Protein AF-A0A349D5T6-F1 (afdb_monomer)

Nearest PDB structures (foldseek):
  6z8i-assembly1_B  TM=6.809E-01  e=5.018E-01  Bacteroides thetaiotaomicron VPI-5482
  8a9y-assembly1_I  TM=7.169E-01  e=8.716E-01  Bacteroides thetaiotaomicron VPI-5482
  8bmx-assembly1_C  TM=6.278E-01  e=8.716E-01  Bacteroides thetaiotaomicron VPI-5482
  3qq2-assembly2_B  TM=5.946E-01  e=5.696E+00  Bordetella pertussis

Radius of gyration: 23.42 Å; Cα contacts (8 Å, |Δi|>4): 287; chains: 1; bounding box: 54×24×64 Å

Secondary structure (DSSP, 8-state):
--THHHHTTTT--SPBP-TTPPPPEEEEEEEEEEEEEETTEEEEEEEEEEEEEEEEEEEEETT-SSS-EEEEEEEEEEEEEEEEEEEEEEEETTEEEEEEEEEEEEEES---HHHHHHHHHTT-------EE-TT----EE-

Sequence (142 aa):
MNPTDYLFLQSNTGVKNNPNLGAERTIDYEAGFQQVLTKSSSIKFAAFYREIRDQVQLKNQTEAFPRQYRTYDNLDFGTVKGFTVTYDLRRTGNIQLRASYTLQFAEGTGSNTQTALSLINAGKDNLRVTNPLSLDQRHTIT

Foldseek 3Di:
DDPVCVVVVVPDQDEDEDPPQDDKDKDKDKDKDKDDPDPFKIKIKMKIKMKIFQDWAWDWPCPDPPHIHIYIGRDKMKMKIKMKMWMWGHDDPNDGDIKMKMAMWIWMQPPDNVVQVVCVVVVHGRDRDTDTDPPRPGIDMD

Mean predicted aligned error: 13.03 Å

Solvent-accessible surface area (backbone atoms only — not comparable to full-atom values): 8087 Å² total; per-residue (Å²): 137,65,76,63,66,67,75,41,43,84,80,49,88,61,78,44,86,50,89,85,62,67,76,65,44,77,50,78,48,76,51,72,50,76,46,74,80,48,102,48,30,35,43,34,41,35,40,39,40,36,40,37,36,37,34,79,39,85,40,74,41,80,88,40,84,96,41,63,48,38,30,53,42,57,75,31,39,37,39,37,40,35,39,36,43,35,41,41,34,50,74,58,87,94,47,67,48,69,45,35,42,36,39,36,48,31,41,19,43,71,52,52,75,68,57,47,50,51,32,54,75,67,77,40,77,82,75,85,49,74,40,76,40,97,81,49,54,56,73,45,80,88

Structure (mmCIF, N/CA/C/O backbone):
data_AF-A0A349D5T6-F1
#
_entry.id   AF-A0A349D5T6-F1
#
loop_
_atom_site.group_PDB
_atom_site.id
_atom_site.type_symbol
_atom_site.label_atom_id
_atom_site.label_alt_id
_atom_site.label_comp_id
_atom_site.label_asym_id
_atom_site.label_entity_id
_atom_site.label_seq_id
_atom_site.pdbx_PDB_ins_code
_atom_site.Cartn_x
_atom_site.Cartn_y
_atom_site.Cartn_z
_atom_site.occupancy
_atom_site.B_iso_or_equiv
_atom_site.auth_seq_id
_atom_site.auth_comp_id
_atom_site.auth_asym_id
_atom_site.auth_atom_id
_atom_site.pdbx_PDB_model_num
ATOM 1 N N . MET A 1 1 ? 2.947 -4.869 -33.570 1.00 55.34 1 MET A N 1
ATOM 2 C CA . MET A 1 1 ? 4.399 -4.588 -33.514 1.00 55.34 1 MET A CA 1
ATOM 3 C C . MET A 1 1 ? 4.934 -4.671 -34.936 1.00 55.34 1 MET A C 1
ATOM 5 O O . MET A 1 1 ? 4.663 -5.680 -35.573 1.00 55.34 1 MET A O 1
ATOM 9 N N . ASN A 1 2 ? 5.589 -3.629 -35.461 1.00 60.28 2 ASN A N 1
ATOM 10 C CA . ASN A 1 2 ? 6.139 -3.647 -36.820 1.00 60.28 2 ASN A CA 1
ATOM 11 C C . ASN A 1 2 ? 7.675 -3.820 -36.758 1.00 60.28 2 ASN A C 1
ATOM 13 O O . ASN A 1 2 ? 8.344 -2.977 -36.159 1.00 60.28 2 ASN A O 1
ATOM 17 N N . PRO A 1 3 ? 8.261 -4.887 -37.335 1.00 61.59 3 PRO A N 1
ATOM 18 C CA . PRO A 1 3 ? 9.708 -5.136 -37.294 1.00 61.59 3 PRO A CA 1
ATOM 19 C C . PRO A 1 3 ? 10.565 -3.998 -37.872 1.00 61.59 3 PRO A C 1
ATOM 21 O O . PRO A 1 3 ? 11.724 -3.834 -37.490 1.00 61.59 3 PRO A O 1
ATOM 24 N N . THR A 1 4 ? 9.999 -3.171 -38.757 1.00 63.53 4 THR A N 1
ATOM 25 C CA . THR A 1 4 ? 10.691 -2.018 -39.355 1.00 63.53 4 THR A CA 1
ATOM 26 C C . THR A 1 4 ? 11.065 -0.940 -38.336 1.00 63.53 4 THR A C 1
ATOM 28 O O . THR A 1 4 ? 12.002 -0.178 -38.570 1.00 63.53 4 THR A O 1
ATOM 31 N N . ASP A 1 5 ? 10.391 -0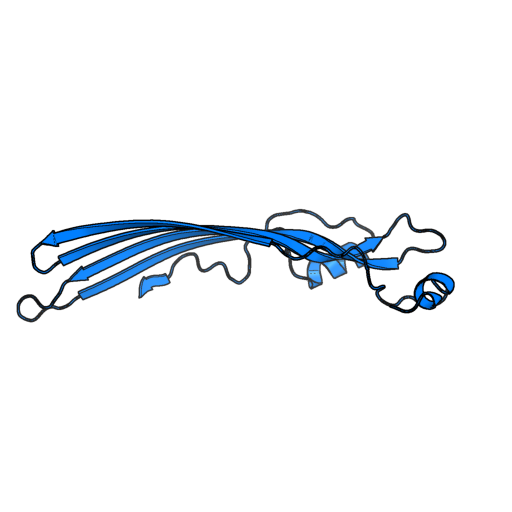.893 -37.181 1.00 59.72 5 ASP A N 1
ATOM 32 C CA . ASP A 1 5 ? 10.658 0.096 -36.128 1.00 59.72 5 ASP A CA 1
ATOM 33 C C . ASP A 1 5 ? 12.032 -0.087 -35.466 1.00 59.72 5 ASP A C 1
ATOM 35 O O . ASP A 1 5 ? 12.586 0.886 -34.938 1.00 59.72 5 ASP A O 1
ATOM 39 N N . TYR A 1 6 ? 12.576 -1.309 -35.528 1.00 59.50 6 TYR A N 1
ATOM 40 C CA . TYR A 1 6 ? 13.920 -1.676 -35.069 1.00 59.50 6 TYR A CA 1
ATOM 41 C C . TYR A 1 6 ? 14.969 -1.591 -36.179 1.00 59.50 6 TYR A C 1
ATOM 43 O O . TYR A 1 6 ? 16.139 -1.352 -35.901 1.00 59.50 6 TYR A O 1
ATOM 51 N N . LEU A 1 7 ? 14.556 -1.741 -37.440 1.00 59.00 7 LEU A N 1
ATOM 52 C CA . LEU A 1 7 ? 15.448 -1.641 -38.596 1.00 59.00 7 LEU A CA 1
ATOM 53 C C . LEU A 1 7 ? 15.912 -0.191 -38.843 1.00 59.00 7 LEU A C 1
ATOM 55 O O . LEU A 1 7 ? 17.059 0.031 -39.214 1.00 59.00 7 LEU A O 1
ATOM 59 N N . PHE A 1 8 ? 15.056 0.803 -38.565 1.00 60.91 8 PHE A N 1
ATOM 60 C CA . PHE A 1 8 ? 15.365 2.241 -38.692 1.00 60.91 8 PHE A CA 1
ATOM 61 C C . PHE A 1 8 ? 15.658 2.930 -37.355 1.00 60.91 8 PHE A C 1
ATOM 63 O O . PHE A 1 8 ? 15.410 4.127 -37.182 1.00 60.91 8 PHE A O 1
ATOM 70 N N . LEU A 1 9 ? 16.191 2.191 -36.384 1.00 58.16 9 LEU A N 1
ATOM 71 C CA . LEU A 1 9 ? 16.454 2.693 -35.031 1.00 58.16 9 LEU A CA 1
ATOM 72 C C . LEU A 1 9 ? 17.435 3.887 -35.017 1.00 58.16 9 LEU A C 1
ATOM 74 O O . LEU A 1 9 ? 17.405 4.719 -34.115 1.00 58.16 9 LEU A O 1
ATOM 78 N N . GLN A 1 10 ? 18.233 4.032 -36.078 1.00 55.97 10 GLN A N 1
ATOM 79 C CA . GLN A 1 10 ? 19.139 5.158 -36.307 1.00 55.97 10 GLN A CA 1
ATOM 80 C C . GLN A 1 10 ? 18.423 6.466 -36.718 1.00 55.97 10 GLN A C 1
ATOM 82 O O . GLN A 1 10 ? 18.942 7.547 -36.439 1.00 55.97 10 GLN A O 1
ATOM 87 N N . SER A 1 11 ? 17.229 6.389 -37.323 1.00 58.00 11 SER A N 1
ATOM 88 C CA . SER A 1 11 ? 16.462 7.539 -37.846 1.00 58.00 11 SER A CA 1
ATOM 89 C C . SER A 1 11 ? 15.152 7.812 -37.093 1.00 58.00 11 SER A C 1
ATOM 91 O O . SER A 1 11 ? 14.602 8.904 -37.214 1.00 58.00 11 SER A O 1
ATOM 93 N N . ASN A 1 12 ? 14.645 6.851 -36.311 1.00 60.62 12 ASN A N 1
ATOM 94 C CA . ASN A 1 12 ? 13.349 6.944 -35.634 1.00 60.62 12 ASN A CA 1
ATOM 95 C C . ASN A 1 12 ? 13.504 6.926 -34.101 1.00 60.62 12 ASN A C 1
ATOM 97 O O . ASN A 1 12 ? 13.660 5.862 -33.497 1.00 60.62 12 ASN A O 1
ATOM 101 N N . THR A 1 13 ? 13.414 8.112 -33.490 1.00 59.97 13 THR A N 1
ATOM 102 C CA . THR A 1 13 ? 13.606 8.396 -32.053 1.00 59.97 13 THR A CA 1
ATOM 103 C C . THR A 1 13 ? 12.357 8.185 -31.181 1.00 59.97 13 THR A C 1
ATOM 105 O O . THR A 1 13 ? 12.365 8.540 -30.001 1.00 59.97 13 THR A O 1
ATOM 108 N N . GLY A 1 14 ? 11.278 7.621 -31.736 1.00 65.69 14 GLY A N 1
ATOM 109 C CA . GLY A 1 14 ? 10.053 7.311 -30.993 1.00 65.69 14 GLY A CA 1
ATOM 110 C C . GLY A 1 14 ? 10.225 6.185 -29.965 1.00 65.69 14 GLY A C 1
ATOM 111 O O . GLY A 1 14 ? 11.145 5.369 -30.059 1.00 65.69 14 GLY A O 1
ATOM 112 N N . VAL A 1 15 ? 9.312 6.127 -28.989 1.00 68.62 15 VAL A N 1
ATOM 113 C CA . VAL A 1 15 ? 9.250 5.037 -28.002 1.00 68.62 15 VAL A CA 1
ATOM 114 C C . VAL A 1 15 ? 8.973 3.715 -28.719 1.00 68.62 15 VAL A C 1
ATOM 116 O O . VAL A 1 15 ? 8.0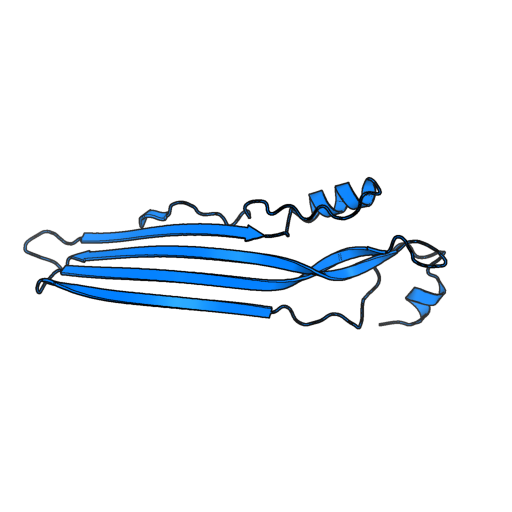63 3.629 -29.543 1.00 68.62 15 VAL A O 1
ATOM 119 N N . LYS A 1 16 ? 9.771 2.687 -28.424 1.00 76.88 16 LYS A N 1
ATOM 120 C CA . LYS A 1 16 ? 9.634 1.349 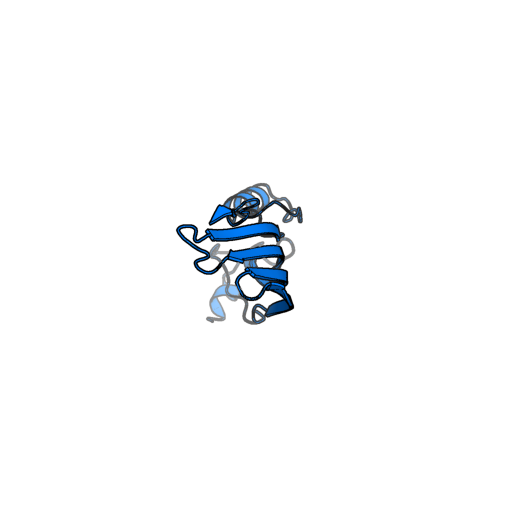-29.005 1.00 76.88 16 LYS A CA 1
ATOM 121 C C . LYS A 1 16 ? 8.770 0.465 -28.109 1.00 76.88 16 LYS A C 1
ATOM 123 O O . LYS A 1 16 ? 8.842 0.536 -26.883 1.00 76.88 16 LYS A O 1
ATOM 128 N N . ASN A 1 17 ? 7.953 -0.374 -28.740 1.00 73.75 17 ASN A N 1
ATOM 129 C CA . ASN A 1 17 ? 7.117 -1.350 -28.045 1.00 73.75 17 ASN A CA 1
ATOM 130 C C . ASN A 1 17 ? 7.959 -2.545 -27.610 1.00 73.75 17 ASN A C 1
ATOM 132 O O . ASN A 1 17 ? 8.618 -3.138 -28.449 1.00 73.75 17 ASN A O 1
ATOM 136 N N . ASN A 1 18 ? 7.877 -2.955 -26.349 1.00 76.88 18 ASN A N 1
ATOM 137 C CA . ASN A 1 18 ? 8.538 -4.165 -25.871 1.00 76.88 18 ASN A CA 1
ATOM 138 C C . ASN A 1 18 ? 7.552 -5.352 -25.899 1.00 76.88 18 ASN A C 1
ATOM 140 O O . ASN A 1 18 ? 6.573 -5.329 -25.158 1.00 76.88 18 ASN A O 1
ATOM 144 N N . PRO A 1 19 ? 7.758 -6.384 -26.739 1.00 76.56 19 PRO A N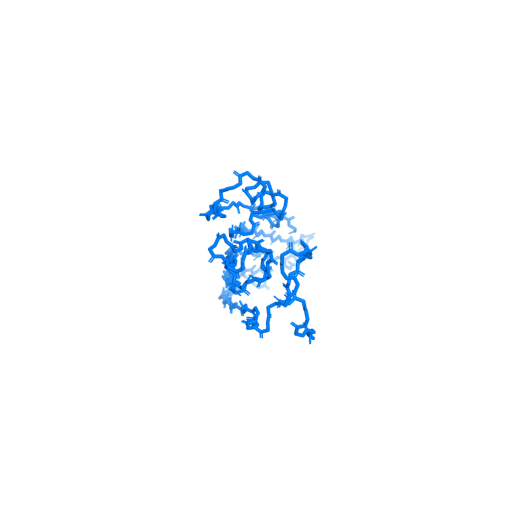 1
ATOM 145 C CA . PRO A 1 19 ? 6.890 -7.565 -26.760 1.00 76.56 19 PRO A CA 1
ATOM 146 C C . PRO A 1 19 ? 7.089 -8.487 -25.549 1.00 76.56 19 PRO A C 1
ATOM 148 O O . PRO A 1 19 ? 6.254 -9.352 -25.317 1.00 76.56 19 PRO A O 1
ATOM 151 N N . ASN A 1 20 ? 8.170 -8.313 -24.782 1.00 82.31 20 ASN A N 1
ATOM 152 C CA . ASN A 1 20 ? 8.470 -9.078 -23.571 1.00 82.31 20 ASN A CA 1
ATOM 153 C C . ASN A 1 20 ? 7.904 -8.409 -22.301 1.00 82.31 20 ASN A C 1
ATOM 155 O O . ASN A 1 20 ? 8.432 -8.608 -21.210 1.00 82.31 20 ASN A O 1
ATOM 159 N N . LEU A 1 21 ? 6.871 -7.568 -22.434 1.00 81.31 21 LEU A N 1
ATOM 160 C CA . LEU A 1 21 ? 6.199 -6.991 -21.272 1.00 81.31 21 LEU A CA 1
ATOM 161 C C . LEU A 1 21 ? 5.436 -8.082 -20.517 1.00 81.31 21 LEU A C 1
ATOM 163 O O . LEU A 1 21 ? 4.571 -8.762 -21.072 1.00 81.31 21 LEU A O 1
ATOM 167 N N . GLY A 1 22 ? 5.761 -8.223 -19.238 1.00 85.19 22 GLY A N 1
ATOM 168 C CA . GLY A 1 22 ? 5.003 -9.016 -18.286 1.00 85.19 22 GLY A CA 1
ATOM 169 C C . GLY A 1 22 ? 3.729 -8.297 -17.845 1.00 85.19 22 GLY A C 1
ATOM 170 O O . GLY A 1 22 ? 3.600 -7.075 -17.955 1.00 85.19 22 GLY A O 1
ATOM 171 N N . ALA A 1 23 ? 2.778 -9.070 -17.323 1.00 85.94 23 ALA A N 1
ATOM 172 C CA . ALA A 1 23 ? 1.625 -8.510 -16.633 1.00 85.94 23 ALA A CA 1
ATOM 173 C C . ALA A 1 23 ? 2.050 -7.897 -15.290 1.00 85.94 23 ALA A C 1
ATOM 175 O O . ALA A 1 23 ? 2.865 -8.487 -14.578 1.00 85.94 23 ALA A O 1
ATOM 176 N N . GLU A 1 24 ? 1.448 -6.762 -14.934 1.00 85.56 24 GLU A N 1
ATOM 177 C CA . GLU A 1 24 ? 1.544 -6.187 -13.590 1.00 85.56 24 GLU A CA 1
ATOM 178 C C . GLU A 1 24 ? 0.888 -7.133 -12.577 1.00 85.56 24 GLU A C 1
ATOM 180 O O . GLU A 1 24 ? -0.152 -7.746 -12.850 1.00 85.56 24 GLU A O 1
ATOM 185 N N . ARG A 1 25 ? 1.512 -7.283 -11.408 1.00 87.38 25 ARG A N 1
ATOM 186 C CA . ARG A 1 25 ? 1.055 -8.199 -10.360 1.00 87.38 25 ARG A CA 1
ATOM 187 C C . ARG A 1 25 ? 0.737 -7.429 -9.096 1.00 87.38 25 ARG A C 1
ATOM 189 O O . ARG A 1 25 ? 1.611 -6.773 -8.542 1.00 87.38 25 ARG A O 1
ATOM 196 N N . THR A 1 26 ? -0.481 -7.603 -8.600 1.00 89.62 26 THR A N 1
ATOM 197 C CA . THR A 1 26 ? -0.919 -7.046 -7.319 1.00 89.62 26 THR A CA 1
ATOM 198 C C . THR A 1 26 ? -1.178 -8.179 -6.339 1.00 89.62 26 THR A C 1
ATOM 200 O O . THR A 1 26 ? -1.953 -9.091 -6.626 1.00 89.62 26 THR A O 1
ATOM 203 N N . ILE A 1 27 ? -0.506 -8.132 -5.194 1.00 87.75 27 ILE A N 1
ATOM 204 C CA . ILE A 1 27 ? -0.616 -9.098 -4.107 1.00 87.75 27 ILE A CA 1
ATOM 205 C C . ILE A 1 27 ? -1.186 -8.368 -2.893 1.00 87.75 27 ILE A C 1
ATOM 207 O O . ILE A 1 27 ? -0.515 -7.521 -2.305 1.00 87.75 27 ILE A O 1
ATOM 211 N N . ASP A 1 28 ? -2.412 -8.727 -2.518 1.00 90.75 28 ASP A N 1
ATOM 212 C CA . ASP A 1 28 ? -3.162 -8.094 -1.436 1.00 90.75 28 ASP A CA 1
ATOM 213 C C . ASP A 1 28 ? -3.371 -9.068 -0.273 1.00 90.75 28 ASP A C 1
ATOM 215 O O . ASP A 1 28 ? -3.896 -10.168 -0.446 1.00 90.75 28 ASP A O 1
ATOM 219 N N . TYR A 1 29 ? -3.004 -8.629 0.928 1.00 89.00 29 TYR A N 1
ATOM 220 C CA . TYR A 1 29 ? -3.259 -9.309 2.189 1.00 89.00 29 TYR A CA 1
ATOM 221 C C . TYR A 1 29 ? -4.066 -8.396 3.106 1.00 89.00 29 TYR A C 1
ATOM 223 O O . TYR A 1 29 ? -3.722 -7.230 3.300 1.00 89.00 29 TYR A O 1
ATOM 231 N N . GLU A 1 30 ? -5.103 -8.943 3.729 1.00 89.69 30 GLU A N 1
ATOM 232 C CA . 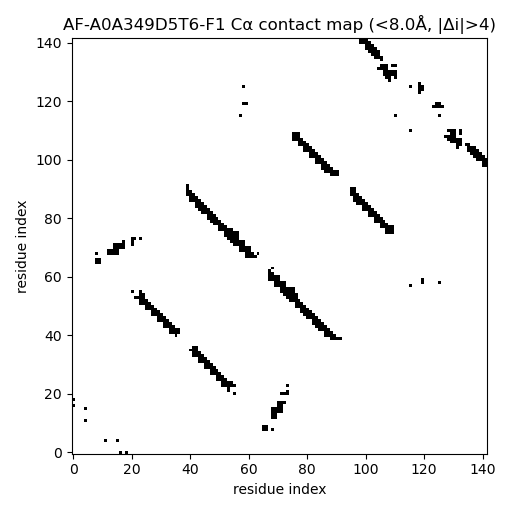GLU A 1 30 ? -5.882 -8.256 4.754 1.00 89.69 30 GLU A CA 1
ATOM 233 C C . GLU A 1 30 ? -6.115 -9.198 5.935 1.00 89.69 30 GLU A C 1
ATOM 235 O O . GLU A 1 30 ? -6.433 -10.375 5.763 1.00 89.69 30 GLU A O 1
ATOM 240 N N . ALA A 1 31 ? -5.956 -8.670 7.144 1.00 91.50 31 ALA A N 1
ATOM 241 C CA . ALA A 1 31 ? -6.263 -9.359 8.383 1.00 91.50 31 ALA A CA 1
ATOM 242 C C . ALA A 1 31 ? -7.129 -8.453 9.259 1.00 91.50 31 ALA A C 1
ATOM 244 O O . ALA A 1 31 ? -6.747 -7.328 9.578 1.00 91.50 31 ALA A O 1
ATOM 245 N N . GLY A 1 32 ? -8.295 -8.954 9.664 1.00 94.31 32 GLY A N 1
ATOM 246 C CA . GLY A 1 32 ? -9.258 -8.208 10.466 1.00 94.31 32 GLY A CA 1
ATOM 247 C C . GLY A 1 32 ? -9.663 -8.944 11.736 1.00 94.31 32 GLY A C 1
ATOM 248 O O . GLY A 1 32 ? -9.830 -10.160 11.739 1.00 94.31 32 GLY A O 1
ATOM 249 N N . PHE A 1 33 ? -9.873 -8.187 12.808 1.00 95.81 33 PHE A N 1
ATOM 250 C CA . PHE A 1 33 ? -10.440 -8.654 14.065 1.00 95.81 33 PHE A CA 1
ATOM 251 C C . PHE A 1 33 ? -11.599 -7.747 14.474 1.00 95.81 33 PHE A C 1
ATOM 253 O O . PHE A 1 33 ? -11.476 -6.524 14.464 1.00 95.81 33 PHE A O 1
ATOM 260 N N . GLN A 1 34 ? -12.729 -8.340 14.849 1.00 96.31 34 GLN A N 1
ATOM 261 C CA . GLN A 1 34 ? -13.890 -7.601 15.329 1.00 96.31 34 GLN A CA 1
ATOM 262 C C . GLN A 1 34 ? -14.363 -8.183 16.653 1.00 96.31 34 GLN A C 1
ATOM 264 O O . GLN A 1 34 ? -14.585 -9.386 16.769 1.00 96.31 34 GLN A O 1
ATOM 269 N N . GLN A 1 35 ? -14.570 -7.306 17.632 1.00 95.94 35 GLN A N 1
ATOM 270 C CA . GLN A 1 35 ? -15.041 -7.678 18.954 1.00 95.94 35 GLN A CA 1
ATOM 271 C C . GLN A 1 35 ? -16.218 -6.810 19.378 1.00 95.94 35 GLN A C 1
ATOM 273 O O . GLN A 1 35 ? -16.200 -5.581 19.292 1.00 95.94 35 GLN A O 1
ATOM 278 N N . VAL A 1 36 ? -17.253 -7.474 19.880 1.00 96.06 36 VAL A N 1
ATOM 279 C CA . VAL A 1 36 ? -18.362 -6.824 20.572 1.00 96.06 36 VAL A CA 1
ATOM 280 C C . VAL A 1 36 ? -17.899 -6.507 21.993 1.00 96.06 36 VAL A C 1
ATOM 282 O O . VAL A 1 36 ? -17.509 -7.409 22.730 1.00 96.06 36 VAL A O 1
ATOM 285 N N . LEU A 1 37 ? -17.916 -5.227 22.365 1.00 92.31 37 LEU A N 1
ATOM 286 C CA . LEU A 1 37 ? -17.538 -4.772 23.707 1.00 92.31 37 LEU A CA 1
ATOM 287 C C . LEU A 1 37 ? -18.753 -4.777 24.642 1.00 92.31 37 LEU A C 1
ATOM 289 O O . LEU A 1 37 ? -18.650 -5.152 25.806 1.00 92.31 37 LEU A O 1
ATOM 293 N N . THR A 1 38 ? -19.923 -4.390 24.125 1.00 91.62 38 THR A N 1
ATOM 294 C CA . THR A 1 38 ? -21.210 -4.421 24.838 1.00 91.62 38 THR A CA 1
ATOM 295 C C . THR A 1 38 ? -22.343 -4.773 23.870 1.00 91.62 38 THR A C 1
ATOM 297 O O . THR A 1 38 ? -22.142 -4.804 22.661 1.00 91.62 38 THR A O 1
ATOM 300 N N . LYS A 1 39 ? -23.579 -4.957 24.357 1.00 91.12 39 LYS A N 1
ATOM 301 C CA . LYS A 1 39 ? -24.755 -5.188 23.485 1.00 91.12 39 LYS A CA 1
ATOM 302 C C . LYS A 1 39 ? -24.978 -4.076 22.444 1.00 91.12 39 LYS A C 1
ATOM 304 O O . LYS A 1 39 ? -25.617 -4.321 21.423 1.00 91.12 39 LYS A O 1
ATOM 309 N N . SER A 1 40 ? -24.464 -2.873 22.703 1.00 93.19 40 SER A N 1
ATOM 310 C CA . SER A 1 40 ? -24.610 -1.701 21.840 1.00 93.19 40 SER A CA 1
ATOM 311 C C . SER A 1 40 ? -23.300 -1.212 21.223 1.00 93.19 40 SER A C 1
ATOM 313 O O . SER A 1 40 ? -23.366 -0.309 20.400 1.00 93.19 40 SER A O 1
ATOM 315 N N . SER A 1 41 ? -22.131 -1.754 21.585 1.00 94.44 41 SER A N 1
ATOM 316 C CA . SER A 1 41 ? -20.843 -1.269 21.069 1.00 94.44 41 SER A CA 1
ATOM 317 C C . SER A 1 41 ? -19.936 -2.371 20.537 1.00 94.44 41 SER A C 1
ATOM 319 O O . SER A 1 41 ? -19.854 -3.471 21.089 1.00 94.44 41 SER A O 1
ATOM 321 N N . SER A 1 42 ? -19.214 -2.053 19.466 1.00 95.19 42 SER A N 1
ATOM 322 C CA . SER A 1 42 ? -18.227 -2.942 18.858 1.00 95.19 42 SER A CA 1
ATOM 323 C C . SER A 1 42 ? -17.001 -2.177 18.384 1.00 95.19 42 SER A C 1
ATOM 325 O O . SER A 1 42 ? -17.091 -1.004 18.020 1.00 95.19 42 SER A O 1
ATOM 327 N N . ILE A 1 43 ? -15.867 -2.868 18.385 1.00 95.00 43 ILE A N 1
ATOM 328 C CA . ILE A 1 43 ? -14.613 -2.380 17.832 1.00 95.00 43 ILE A CA 1
ATOM 329 C C . ILE A 1 43 ? -14.124 -3.341 16.752 1.00 95.00 43 ILE A C 1
ATOM 331 O O . ILE A 1 43 ? -14.217 -4.562 16.898 1.00 95.00 43 ILE A O 1
ATOM 335 N N . LYS A 1 44 ? -13.625 -2.783 15.654 1.00 95.56 44 LYS A N 1
ATOM 336 C CA . LYS A 1 44 ? -13.011 -3.515 14.551 1.00 95.56 44 LYS A CA 1
ATOM 337 C C . LYS A 1 44 ? -11.614 -2.964 14.310 1.00 95.56 44 LYS A C 1
ATOM 339 O O . LYS A 1 44 ? -11.425 -1.754 14.242 1.00 95.56 44 LYS A O 1
ATOM 344 N N . PHE A 1 45 ? -10.670 -3.871 14.147 1.00 91.81 45 PHE A N 1
ATOM 345 C CA . PHE A 1 45 ? -9.306 -3.609 13.727 1.00 91.81 45 PHE A CA 1
ATOM 346 C C . PHE A 1 45 ? -9.079 -4.329 12.403 1.00 91.81 45 PHE A C 1
ATOM 348 O O . PHE A 1 45 ? -9.454 -5.491 12.271 1.00 91.81 45 PHE A O 1
ATOM 355 N N . ALA A 1 46 ? -8.490 -3.662 11.422 1.00 89.44 46 ALA A N 1
ATOM 356 C CA . ALA A 1 46 ? -8.104 -4.277 10.160 1.00 89.44 46 ALA A CA 1
ATOM 357 C C . ALA A 1 46 ? -6.721 -3.779 9.765 1.00 89.44 46 ALA A C 1
ATOM 359 O O . ALA A 1 46 ? -6.488 -2.578 9.745 1.00 89.44 46 ALA A O 1
ATOM 360 N N . ALA A 1 47 ? -5.805 -4.688 9.470 1.00 85.25 47 ALA A N 1
ATOM 361 C CA . ALA A 1 47 ? -4.516 -4.382 8.877 1.00 85.25 47 ALA A CA 1
ATOM 362 C C . ALA A 1 47 ? -4.515 -4.894 7.441 1.00 85.25 47 ALA A C 1
ATOM 364 O O . ALA A 1 47 ? -4.995 -5.995 7.173 1.00 85.25 47 ALA A O 1
ATOM 365 N N . PHE A 1 48 ? -3.958 -4.111 6.529 1.00 84.25 48 PHE A N 1
ATOM 366 C CA . PHE A 1 48 ? -3.828 -4.493 5.134 1.00 84.25 48 PHE A CA 1
ATOM 367 C C . PHE A 1 48 ? -2.424 -4.195 4.622 1.00 84.25 48 PHE A C 1
ATOM 369 O O . PHE A 1 48 ? -1.781 -3.216 5.011 1.00 84.25 48 PHE A O 1
ATOM 376 N N . TYR A 1 49 ? -1.953 -5.066 3.743 1.00 84.50 49 TYR A N 1
ATOM 377 C CA . TYR A 1 49 ? -0.692 -4.940 3.038 1.00 84.50 49 TYR A CA 1
ATOM 378 C C . TYR A 1 49 ? -0.916 -5.308 1.579 1.00 84.50 49 TYR A C 1
ATOM 380 O O . TYR A 1 49 ? -1.384 -6.398 1.267 1.00 84.50 49 TYR A O 1
ATOM 388 N N . ARG A 1 50 ? -0.563 -4.392 0.692 1.00 85.25 50 ARG A N 1
ATOM 389 C CA . ARG A 1 50 ? -0.648 -4.529 -0.752 1.00 85.25 50 ARG A CA 1
ATOM 390 C C . ARG A 1 50 ? 0.728 -4.318 -1.338 1.00 85.25 50 ARG A C 1
ATOM 392 O O . ARG A 1 50 ? 1.402 -3.341 -1.019 1.00 85.25 50 ARG A O 1
ATOM 399 N N . GLU A 1 51 ? 1.108 -5.195 -2.243 1.00 86.56 51 GLU A N 1
ATOM 400 C CA . GLU A 1 51 ? 2.322 -5.074 -3.025 1.00 86.56 51 GLU A CA 1
ATOM 401 C C . GLU A 1 51 ? 1.983 -5.138 -4.508 1.00 86.56 51 GLU A C 1
ATOM 403 O O . GLU A 1 51 ? 1.330 -6.065 -4.972 1.00 86.56 51 GLU A O 1
ATOM 408 N N . ILE A 1 52 ? 2.437 -4.140 -5.247 1.00 84.94 52 ILE A N 1
ATOM 409 C CA . ILE A 1 52 ? 2.281 -4.010 -6.684 1.00 84.94 52 ILE A CA 1
ATOM 410 C C . ILE A 1 52 ? 3.672 -4.167 -7.289 1.00 84.94 52 ILE A C 1
ATOM 412 O O . ILE A 1 52 ? 4.597 -3.434 -6.936 1.00 84.94 52 ILE A O 1
ATOM 416 N N . ARG A 1 53 ? 3.838 -5.144 -8.171 1.00 84.31 53 ARG A N 1
ATOM 417 C CA . ARG A 1 53 ? 5.098 -5.478 -8.836 1.00 84.31 53 ARG A CA 1
ATOM 418 C C . ARG A 1 53 ? 4.932 -5.440 -10.339 1.00 84.31 53 ARG A C 1
ATOM 420 O O . ARG A 1 53 ? 3.826 -5.579 -10.858 1.00 84.31 53 ARG A O 1
ATOM 427 N N . ASP A 1 54 ? 6.069 -5.340 -11.015 1.00 83.44 54 ASP A N 1
ATOM 428 C CA . ASP A 1 54 ? 6.157 -5.412 -12.467 1.00 83.44 54 ASP A CA 1
ATOM 429 C C . ASP A 1 54 ? 5.367 -4.275 -13.142 1.00 83.44 54 ASP A C 1
ATOM 431 O O . ASP A 1 54 ? 4.755 -4.471 -14.190 1.00 83.44 54 ASP A O 1
ATOM 435 N N . GLN A 1 55 ? 5.367 -3.071 -12.558 1.00 80.12 55 GLN A N 1
ATOM 436 C CA . GLN A 1 55 ? 4.704 -1.917 -13.167 1.00 80.12 55 GLN A CA 1
ATOM 437 C C . GLN A 1 55 ? 5.474 -1.442 -14.403 1.00 80.12 55 GLN A C 1
ATOM 439 O O . GLN A 1 55 ? 6.710 -1.371 -14.410 1.00 80.12 55 GLN A O 1
ATOM 444 N N . VAL A 1 56 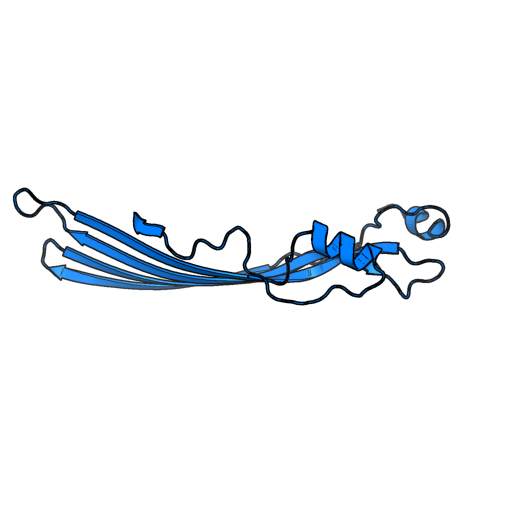? 4.728 -1.106 -15.457 1.00 81.75 56 VAL A N 1
ATOM 445 C CA . VAL A 1 56 ? 5.288 -0.694 -16.747 1.00 81.75 56 VAL A CA 1
ATOM 446 C C . VAL A 1 56 ? 5.776 0.755 -16.678 1.00 81.75 56 VAL A C 1
ATOM 448 O O . VAL A 1 56 ? 4.989 1.684 -16.505 1.00 81.75 56 VAL A O 1
ATOM 451 N N . GLN A 1 57 ? 7.076 0.955 -16.880 1.00 73.38 57 GLN A N 1
ATOM 452 C CA . GLN A 1 57 ? 7.736 2.263 -16.911 1.00 73.38 57 GLN A CA 1
ATOM 453 C C . GLN A 1 57 ? 8.500 2.478 -18.212 1.00 73.38 57 GLN A C 1
ATOM 455 O O . GLN A 1 57 ? 8.881 1.532 -18.903 1.00 73.38 57 GLN A O 1
ATOM 460 N N . LEU A 1 58 ? 8.764 3.747 -18.528 1.00 70.19 58 LEU A N 1
ATOM 461 C CA . LEU A 1 58 ? 9.638 4.106 -19.637 1.00 70.19 58 LEU A CA 1
ATOM 462 C C . LEU A 1 58 ? 11.100 3.987 -19.192 1.00 70.19 58 LEU A C 1
ATOM 464 O O . LEU A 1 58 ? 11.546 4.696 -18.294 1.00 70.19 58 LEU A O 1
ATOM 468 N N . LYS A 1 59 ? 11.868 3.138 -19.867 1.00 73.06 59 LYS A N 1
ATOM 469 C CA . LYS A 1 59 ? 13.312 2.989 -19.682 1.00 73.06 59 LYS A CA 1
ATOM 470 C C . LYS A 1 59 ? 14.058 3.444 -20.926 1.00 73.06 59 LYS A C 1
ATOM 472 O O . LYS A 1 59 ? 13.639 3.186 -22.055 1.00 73.06 59 LYS A O 1
ATOM 477 N N . ASN A 1 60 ? 15.193 4.104 -20.720 1.00 66.88 60 ASN A N 1
ATOM 478 C CA . ASN A 1 60 ? 16.143 4.376 -21.789 1.00 66.88 60 ASN A CA 1
ATOM 479 C C . ASN A 1 60 ? 17.152 3.226 -21.858 1.00 66.88 60 ASN A C 1
ATOM 481 O O . ASN A 1 60 ? 17.819 2.938 -20.869 1.00 66.88 60 ASN A O 1
ATOM 485 N N . GLN A 1 61 ? 17.244 2.552 -23.001 1.00 69.00 61 GLN A N 1
ATOM 486 C CA . GLN A 1 61 ? 18.250 1.519 -23.229 1.00 69.00 61 GLN A CA 1
ATOM 487 C C . GLN A 1 61 ? 19.536 2.190 -23.708 1.00 69.00 61 GLN A C 1
ATOM 489 O O . GLN A 1 61 ? 19.673 2.555 -24.877 1.00 69.00 61 GLN A O 1
ATOM 494 N N . THR A 1 62 ? 20.452 2.408 -22.767 1.00 60.59 62 THR A N 1
ATOM 495 C CA . THR A 1 62 ? 21.700 3.162 -22.942 1.00 60.59 62 THR A CA 1
ATOM 496 C C . THR A 1 62 ? 22.829 2.351 -23.592 1.00 60.59 62 THR A C 1
ATOM 498 O O . THR A 1 62 ? 23.730 2.953 -24.174 1.00 60.59 62 THR A O 1
ATOM 501 N N . GLU A 1 63 ? 22.737 1.016 -23.604 1.00 62.06 63 GLU A N 1
ATOM 502 C CA . GLU A 1 63 ? 23.709 0.094 -24.231 1.00 62.06 63 GLU A CA 1
ATOM 503 C C . GLU A 1 63 ? 23.194 -0.559 -25.532 1.00 62.06 63 GLU A C 1
ATOM 505 O O . GLU A 1 63 ? 23.635 -1.632 -25.941 1.00 62.06 63 GLU A O 1
ATOM 510 N N . ALA A 1 64 ? 22.232 0.071 -26.207 1.00 60.56 64 ALA A N 1
ATOM 511 C CA . ALA A 1 64 ? 21.686 -0.444 -27.457 1.00 60.56 64 ALA A CA 1
ATOM 512 C C . ALA A 1 64 ? 22.511 -0.031 -28.690 1.00 60.56 64 ALA A C 1
ATOM 514 O O . ALA A 1 64 ? 22.767 1.152 -28.920 1.00 60.56 64 ALA A O 1
ATOM 515 N N . PHE A 1 65 ? 22.843 -1.004 -29.541 1.00 56.72 65 PHE A N 1
ATOM 516 C CA . PHE A 1 65 ? 23.378 -0.771 -30.886 1.00 56.72 65 PHE A CA 1
ATOM 517 C C . PHE A 1 65 ? 22.226 -0.718 -31.907 1.00 56.72 65 PHE A C 1
ATOM 519 O O . PHE A 1 65 ? 21.324 -1.553 -31.813 1.00 56.72 65 PHE A O 1
ATOM 526 N N . PRO A 1 66 ? 22.210 0.198 -32.899 1.00 61.62 66 PRO A N 1
ATOM 527 C CA . PRO A 1 66 ? 23.199 1.233 -33.243 1.00 61.62 66 PRO A CA 1
ATOM 528 C C . PRO A 1 66 ? 22.990 2.597 -32.549 1.00 61.62 66 PRO A C 1
ATOM 530 O O . PRO A 1 66 ? 23.773 3.521 -32.769 1.00 61.62 66 PRO A O 1
ATOM 533 N N . ARG A 1 67 ? 21.927 2.772 -31.752 1.00 64.75 67 ARG A N 1
ATOM 534 C CA . ARG A 1 67 ? 21.652 4.010 -31.008 1.00 64.75 67 ARG A CA 1
ATOM 535 C C . ARG A 1 67 ? 20.805 3.714 -29.771 1.00 64.75 67 ARG A C 1
ATOM 537 O O . ARG A 1 67 ? 19.986 2.799 -29.788 1.00 64.75 67 ARG A O 1
ATOM 544 N N . GLN A 1 68 ? 20.955 4.531 -28.731 1.00 70.81 68 GLN A N 1
ATOM 545 C CA . GLN A 1 68 ? 20.091 4.471 -27.551 1.00 70.81 68 GLN A CA 1
ATOM 546 C C . GLN A 1 68 ? 18.634 4.746 -27.939 1.00 70.81 68 GLN A C 1
ATOM 548 O O . GLN A 1 68 ? 18.359 5.648 -28.735 1.00 70.81 68 GLN A O 1
ATOM 553 N N . TYR A 1 69 ? 17.703 3.987 -27.367 1.00 68.06 69 TYR A N 1
ATOM 554 C CA . TYR A 1 69 ? 16.272 4.145 -27.616 1.00 68.06 69 TYR A CA 1
ATOM 555 C C . TYR A 1 69 ? 15.463 3.983 -26.332 1.00 68.06 69 TYR A C 1
ATOM 557 O O . TYR A 1 69 ? 15.889 3.335 -25.376 1.00 68.06 69 TYR A O 1
ATOM 565 N N . ARG A 1 70 ? 14.262 4.565 -26.318 1.00 74.75 70 ARG A N 1
ATOM 566 C CA . ARG A 1 70 ? 13.328 4.465 -25.193 1.00 74.75 70 ARG A CA 1
ATOM 567 C C . ARG A 1 70 ? 12.369 3.304 -25.424 1.00 74.75 70 ARG A C 1
ATOM 569 O O . ARG A 1 70 ? 11.840 3.163 -26.526 1.00 74.75 70 ARG A O 1
ATOM 576 N N . THR A 1 71 ? 12.127 2.503 -24.399 1.00 76.19 71 THR A N 1
ATOM 577 C CA . THR A 1 71 ? 11.217 1.353 -24.436 1.00 76.19 71 THR A CA 1
ATOM 578 C C . THR A 1 71 ? 10.452 1.235 -23.126 1.00 76.19 71 THR A C 1
ATOM 580 O O . THR A 1 71 ? 10.881 1.772 -22.108 1.00 76.19 71 THR A O 1
ATOM 583 N N . TYR A 1 72 ? 9.329 0.524 -23.143 1.00 80.00 72 TYR A N 1
ATOM 584 C CA . TYR A 1 72 ? 8.622 0.136 -21.925 1.00 80.00 72 TYR A CA 1
ATOM 585 C C . TYR A 1 72 ? 9.244 -1.122 -21.304 1.00 80.00 72 TYR A C 1
ATOM 587 O O . TYR A 1 72 ? 9.647 -2.033 -22.034 1.00 80.00 72 TYR A O 1
ATOM 595 N N . ASP A 1 73 ? 9.329 -1.173 -19.978 1.00 79.06 73 ASP A N 1
ATOM 596 C CA . ASP A 1 73 ? 9.862 -2.312 -19.219 1.00 79.06 73 ASP A CA 1
ATOM 597 C C . ASP A 1 73 ? 9.156 -2.417 -17.851 1.00 79.06 73 ASP A C 1
ATOM 599 O O . ASP A 1 73 ? 8.710 -1.404 -17.303 1.00 79.06 73 ASP A O 1
ATOM 603 N N . ASN A 1 74 ? 9.028 -3.631 -17.311 1.00 81.44 74 ASN A N 1
ATOM 604 C CA . ASN A 1 74 ? 8.375 -3.896 -16.024 1.00 81.44 74 ASN A CA 1
ATOM 605 C C . ASN A 1 74 ? 9.403 -3.751 -14.895 1.00 81.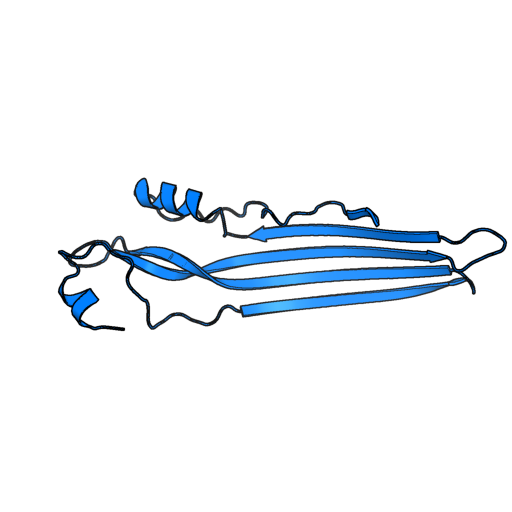44 74 ASN A C 1
ATOM 607 O O . ASN A 1 74 ? 10.087 -4.707 -14.536 1.00 81.44 74 ASN A O 1
ATOM 611 N N . LEU A 1 75 ? 9.568 -2.538 -14.375 1.00 72.88 75 LEU A N 1
ATOM 612 C CA . LEU A 1 75 ? 10.667 -2.217 -13.452 1.00 72.88 75 LEU A CA 1
ATOM 613 C C . LEU A 1 75 ? 10.203 -1.640 -12.125 1.00 72.88 75 LEU A C 1
ATOM 615 O O . LEU A 1 75 ? 10.950 -1.699 -11.145 1.00 72.88 75 LEU A O 1
ATOM 619 N N . ASP A 1 76 ? 9.005 -1.065 -12.102 1.00 75.06 76 ASP A N 1
ATOM 620 C CA . ASP A 1 76 ? 8.519 -0.368 -10.928 1.00 75.06 76 ASP A CA 1
ATOM 621 C C . ASP A 1 76 ? 7.777 -1.297 -9.977 1.00 75.06 76 ASP A C 1
ATOM 623 O O . ASP A 1 76 ? 7.142 -2.282 -10.370 1.00 75.06 76 ASP A O 1
ATOM 627 N N . PHE A 1 77 ? 7.872 -0.956 -8.697 1.00 78.75 77 PHE A N 1
ATOM 628 C CA . PHE A 1 77 ? 7.112 -1.590 -7.638 1.00 78.75 77 PHE A CA 1
ATOM 629 C C . PHE A 1 77 ? 6.555 -0.538 -6.680 1.00 78.75 77 PHE A C 1
ATOM 631 O O . PHE A 1 77 ? 7.135 0.536 -6.483 1.00 78.75 77 PHE A O 1
ATOM 638 N N . GLY A 1 78 ? 5.431 -0.869 -6.059 1.00 81.88 78 GLY A N 1
ATOM 639 C CA . GLY A 1 78 ? 4.775 -0.065 -5.042 1.00 81.88 78 GLY A CA 1
ATOM 640 C C . GLY A 1 78 ? 4.264 -0.946 -3.913 1.00 81.88 78 GLY A C 1
ATOM 641 O O . GLY A 1 78 ? 3.813 -2.064 -4.125 1.00 81.88 78 GLY A O 1
ATOM 642 N N . THR A 1 79 ? 4.316 -0.443 -2.694 1.00 80.69 79 THR A N 1
ATOM 643 C CA . THR A 1 79 ? 3.814 -1.101 -1.499 1.00 80.69 79 THR A CA 1
ATOM 644 C C . THR A 1 79 ? 2.877 -0.150 -0.775 1.00 80.69 79 THR A C 1
ATOM 646 O O . THR A 1 79 ? 3.206 1.008 -0.527 1.00 80.69 79 THR A O 1
ATOM 649 N N . VAL A 1 80 ? 1.706 -0.645 -0.396 1.00 81.75 80 VAL A N 1
ATOM 650 C CA . VAL A 1 80 ? 0.749 0.076 0.438 1.00 81.75 80 VAL A CA 1
ATOM 651 C C . VAL A 1 80 ? 0.506 -0.745 1.690 1.00 81.75 80 VAL A C 1
ATOM 653 O O . VAL A 1 80 ? 0.095 -1.895 1.616 1.00 81.75 80 VAL A O 1
ATOM 656 N N . LYS A 1 81 ? 0.751 -0.161 2.854 1.00 82.38 81 LYS A N 1
ATOM 657 C CA . LYS A 1 81 ? 0.507 -0.790 4.153 1.00 82.38 81 LYS A CA 1
ATOM 658 C C . LYS A 1 81 ? -0.385 0.120 4.972 1.00 82.38 81 LYS A C 1
ATOM 660 O O . LYS A 1 81 ? -0.196 1.335 4.963 1.00 82.38 81 LYS A O 1
ATOM 665 N N . GLY A 1 82 ? -1.345 -0.439 5.685 1.00 78.81 82 GLY A N 1
ATOM 666 C CA . GLY A 1 82 ? -2.246 0.375 6.478 1.00 78.81 82 GLY A CA 1
ATOM 667 C C . GLY A 1 82 ? -2.995 -0.395 7.540 1.00 78.81 82 GLY A C 1
ATOM 668 O O . GLY A 1 82 ? -2.969 -1.623 7.613 1.00 78.81 82 GLY A O 1
ATOM 669 N N . PHE A 1 83 ? -3.630 0.377 8.404 1.00 83.12 83 PHE A N 1
ATOM 670 C CA . PHE A 1 83 ? -4.385 -0.093 9.539 1.00 83.12 83 PHE A CA 1
ATOM 671 C C . PHE A 1 83 ? -5.617 0.783 9.737 1.00 83.12 83 PHE A C 1
ATOM 673 O O . PHE A 1 83 ? -5.532 2.011 9.712 1.00 83.12 83 PHE A O 1
ATOM 680 N N . THR A 1 84 ? -6.754 0.145 9.972 1.00 86.62 84 THR A N 1
ATOM 681 C CA . THR A 1 84 ? -8.043 0.782 10.207 1.00 86.62 84 THR A CA 1
ATOM 682 C C . THR A 1 84 ? -8.595 0.345 11.554 1.00 86.62 84 THR A C 1
ATOM 684 O O . THR A 1 84 ? -8.682 -0.847 11.854 1.00 86.62 84 THR A O 1
ATOM 687 N N . VAL A 1 85 ? -9.021 1.325 12.345 1.00 89.31 85 VAL A N 1
ATOM 688 C CA . VAL A 1 85 ? -9.796 1.136 13.570 1.00 89.31 85 VAL A CA 1
ATOM 689 C C . VAL A 1 85 ? -11.187 1.686 13.338 1.00 89.31 85 VAL A C 1
ATOM 691 O O . VAL A 1 85 ? -11.339 2.841 12.951 1.00 89.31 85 VAL A O 1
ATOM 694 N N . THR A 1 86 ? -12.209 0.894 13.626 1.00 92.81 86 THR A N 1
ATOM 695 C CA . THR A 1 86 ? -13.597 1.344 13.574 1.00 92.81 86 THR A CA 1
ATOM 696 C C . THR A 1 86 ? -14.269 1.074 14.907 1.00 92.81 86 THR A C 1
ATOM 698 O O . THR A 1 86 ? -14.225 -0.042 15.422 1.00 92.81 86 THR A O 1
ATOM 701 N N . TYR A 1 87 ? -14.921 2.094 15.450 1.00 92.94 87 TYR A N 1
ATOM 702 C CA . TYR A 1 87 ? -15.775 2.002 16.620 1.00 92.94 87 TYR A CA 1
ATOM 703 C C . TYR A 1 87 ? -17.221 2.295 16.221 1.00 92.94 87 TYR A C 1
ATOM 705 O O . TYR A 1 87 ? -17.512 3.322 15.603 1.00 92.94 87 TYR A O 1
ATOM 713 N N . ASP A 1 88 ? -18.130 1.393 16.581 1.00 93.75 88 ASP A N 1
ATOM 714 C CA . ASP A 1 88 ? -19.566 1.549 16.352 1.00 93.75 88 ASP A CA 1
ATOM 715 C C . ASP A 1 88 ? -20.298 1.442 17.689 1.00 93.75 88 ASP A C 1
ATOM 717 O O . ASP A 1 88 ? -20.191 0.432 18.390 1.00 93.75 88 ASP A O 1
ATOM 721 N N . LEU A 1 89 ? -21.023 2.503 18.034 1.00 93.12 89 LEU A N 1
ATOM 722 C CA . LEU A 1 89 ? -21.977 2.579 19.126 1.00 93.12 89 LEU A CA 1
ATOM 723 C C . LEU A 1 89 ? -23.373 2.747 18.524 1.00 93.12 89 LEU A C 1
ATOM 725 O O . LEU A 1 89 ? -23.763 3.823 18.051 1.00 93.12 89 LEU A O 1
ATOM 729 N N . ARG A 1 90 ? -24.148 1.669 18.597 1.00 89.31 90 ARG A N 1
ATOM 730 C CA . ARG A 1 90 ? -25.578 1.666 18.297 1.00 89.31 90 ARG A CA 1
ATOM 731 C C . ARG A 1 90 ? -26.307 2.555 19.296 1.00 89.31 90 ARG A C 1
ATOM 733 O O . ARG A 1 90 ? -25.837 2.739 20.413 1.00 89.31 90 ARG A O 1
ATOM 740 N N . ARG A 1 91 ? -27.457 3.098 18.883 1.00 88.88 91 ARG A N 1
ATOM 741 C CA . ARG A 1 91 ? -28.227 4.061 19.679 1.00 88.88 91 ARG A CA 1
ATOM 742 C C . ARG A 1 91 ? -28.447 3.545 21.107 1.00 88.88 91 ARG A C 1
ATOM 744 O O . ARG A 1 91 ? -29.214 2.607 21.315 1.00 88.88 91 ARG A O 1
ATOM 751 N N . THR A 1 92 ? -27.814 4.209 22.068 1.00 85.88 92 THR A N 1
ATOM 752 C CA . THR A 1 92 ? -27.975 3.958 23.502 1.00 85.88 92 THR A CA 1
ATOM 753 C C . THR A 1 92 ? -28.541 5.228 24.122 1.00 85.88 92 THR A C 1
ATOM 755 O O . THR A 1 92 ? -27.848 6.237 24.252 1.00 85.88 92 THR A O 1
ATOM 758 N N . GLY A 1 93 ? -29.842 5.214 24.422 1.00 87.38 93 GLY A N 1
ATOM 759 C CA . GLY A 1 93 ? -30.587 6.433 24.744 1.00 87.38 93 GLY A CA 1
ATOM 760 C C . GLY A 1 93 ? -30.645 7.375 23.537 1.00 87.38 93 GLY A C 1
ATOM 761 O O . GLY A 1 93 ? -31.115 6.992 22.465 1.00 87.38 93 GLY A O 1
ATOM 762 N N . ASN A 1 94 ? -30.134 8.595 23.701 1.00 87.69 94 ASN A N 1
ATOM 763 C CA . ASN A 1 94 ? -30.153 9.640 22.672 1.00 87.69 94 ASN A CA 1
ATOM 764 C C . ASN A 1 94 ? -28.840 9.725 21.871 1.00 87.69 94 ASN A C 1
ATOM 766 O O . ASN A 1 94 ? -28.740 10.555 20.970 1.00 87.69 94 ASN A O 1
ATOM 770 N N . ILE A 1 95 ? -27.844 8.883 22.178 1.00 85.88 95 ILE A N 1
ATOM 771 C CA . ILE A 1 95 ? -26.501 8.955 21.587 1.00 85.88 95 ILE A CA 1
ATOM 772 C C . ILE A 1 95 ? -26.292 7.798 20.610 1.00 85.88 95 ILE A C 1
ATOM 774 O O . ILE A 1 95 ? -26.551 6.640 20.934 1.00 85.88 95 ILE A O 1
ATOM 778 N N . GLN A 1 96 ? -25.789 8.123 19.423 1.00 90.06 96 GLN A N 1
ATOM 779 C CA . GLN A 1 96 ? -25.284 7.190 18.419 1.00 90.06 96 GLN A CA 1
ATOM 780 C C . GLN A 1 96 ? -23.923 7.707 17.956 1.00 90.06 96 GLN A C 1
ATOM 782 O O . GLN A 1 96 ? -23.772 8.908 17.739 1.00 90.06 96 GLN A O 1
ATOM 787 N N . LEU A 1 97 ? -22.944 6.815 17.807 1.00 88.88 97 LEU A N 1
ATOM 788 C CA . LEU A 1 97 ? -21.607 7.190 17.360 1.00 88.88 97 LEU A CA 1
ATOM 789 C C . LEU A 1 97 ? -21.056 6.125 16.420 1.00 88.88 97 LEU A C 1
ATOM 791 O O . LEU A 1 97 ? -21.081 4.939 16.727 1.00 88.88 97 LEU A O 1
ATOM 795 N N . ARG A 1 98 ? -20.505 6.563 15.296 1.00 89.50 98 ARG A N 1
ATOM 796 C CA . ARG A 1 98 ? -19.636 5.754 14.453 1.00 89.50 98 ARG A CA 1
ATOM 797 C C . ARG A 1 98 ? -18.392 6.578 14.195 1.00 89.50 98 ARG A C 1
ATOM 799 O O . ARG A 1 98 ? -18.512 7.732 13.808 1.00 89.50 98 ARG A O 1
ATOM 806 N N . ALA A 1 99 ? -17.237 5.994 14.457 1.00 87.25 99 ALA A N 1
ATOM 807 C CA . ALA A 1 99 ? -15.954 6.623 14.206 1.00 87.25 99 ALA A CA 1
ATOM 808 C C . ALA A 1 99 ? -15.051 5.611 13.514 1.00 87.25 99 ALA A C 1
ATOM 810 O O . ALA A 1 99 ? -14.931 4.472 13.973 1.00 87.25 99 ALA A O 1
ATOM 811 N N . SER A 1 100 ? -14.415 6.013 12.423 1.00 86.38 100 SER A N 1
ATOM 812 C CA . SER A 1 100 ? -13.400 5.211 11.754 1.00 86.38 100 SER A CA 1
ATOM 813 C C . SER A 1 100 ? -12.133 6.028 11.557 1.00 86.38 100 SER A C 1
ATOM 815 O O . SER A 1 100 ? -12.175 7.190 11.157 1.00 86.38 100 SER A O 1
ATOM 817 N N . TYR A 1 101 ? -11.000 5.399 11.840 1.00 80.88 101 TYR A N 1
ATOM 818 C CA . TYR A 1 101 ? -9.679 5.978 11.689 1.00 80.88 101 TYR A CA 1
ATOM 819 C C . TYR A 1 101 ? -8.805 5.039 10.870 1.00 80.88 101 TYR A C 1
ATOM 821 O O . TYR A 1 101 ? -8.580 3.898 11.272 1.00 80.88 101 TYR A O 1
ATOM 829 N N . THR A 1 102 ? -8.299 5.529 9.742 1.00 79.44 102 THR A N 1
ATOM 830 C CA . THR A 1 102 ? -7.372 4.785 8.885 1.00 79.44 102 THR A CA 1
ATOM 831 C C . THR A 1 102 ? -6.028 5.495 8.836 1.00 79.44 102 THR A C 1
ATOM 833 O O . THR A 1 102 ? -5.952 6.688 8.534 1.00 79.44 102 THR A O 1
ATOM 836 N N . LEU A 1 103 ? -4.976 4.727 9.108 1.00 77.12 103 LEU A N 1
ATOM 837 C CA . LEU A 1 103 ? -3.577 5.090 8.934 1.00 77.12 103 LEU A CA 1
ATOM 838 C C . LEU A 1 103 ? -3.019 4.258 7.780 1.00 77.12 103 LEU A C 1
ATOM 840 O O . LEU A 1 103 ? -2.996 3.034 7.867 1.00 77.12 103 LEU A O 1
ATOM 844 N N . GLN A 1 104 ? -2.567 4.904 6.712 1.00 77.94 104 GLN A N 1
ATOM 845 C CA . GLN A 1 104 ? -2.001 4.236 5.542 1.00 77.94 104 GLN A CA 1
ATOM 846 C C . GLN A 1 104 ? -0.673 4.886 5.158 1.00 77.94 104 GLN A C 1
ATOM 848 O O . GLN A 1 104 ? -0.518 6.098 5.262 1.00 77.94 104 GLN A O 1
ATOM 853 N N . PHE A 1 105 ? 0.258 4.065 4.684 1.00 71.50 105 PHE A N 1
ATOM 854 C CA . PHE A 1 105 ? 1.516 4.472 4.076 1.00 71.50 105 PHE A CA 1
ATOM 855 C C . PHE A 1 105 ? 1.620 3.833 2.695 1.00 71.50 105 PHE A C 1
ATOM 857 O O . PHE A 1 105 ? 1.472 2.616 2.560 1.00 71.50 105 PHE A O 1
ATOM 864 N N . ALA A 1 106 ? 1.890 4.647 1.680 1.00 70.44 106 ALA A N 1
ATOM 865 C CA . ALA A 1 106 ? 2.138 4.193 0.317 1.00 70.44 106 ALA A CA 1
ATOM 866 C C . ALA A 1 106 ? 3.555 4.595 -0.112 1.00 70.44 106 ALA A C 1
ATOM 868 O O . ALA A 1 106 ? 3.875 5.780 -0.200 1.00 70.44 106 ALA A O 1
ATOM 869 N N . GLU A 1 107 ? 4.398 3.605 -0.381 1.00 65.38 107 GLU A N 1
ATOM 870 C CA . GLU A 1 107 ? 5.794 3.760 -0.795 1.00 65.38 107 GLU A CA 1
ATOM 871 C C . GLU A 1 107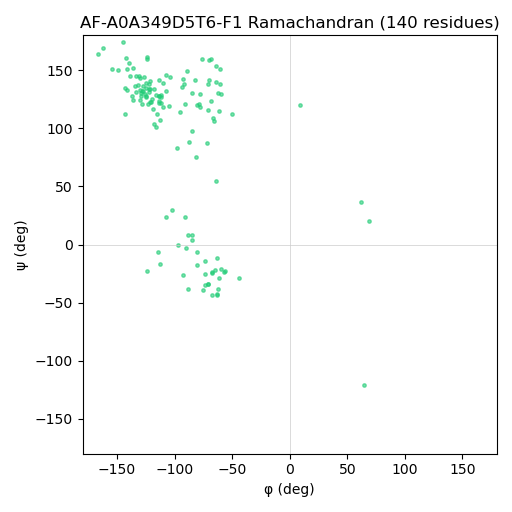 ? 5.967 3.084 -2.158 1.00 65.38 107 GLU A C 1
ATOM 873 O O . GLU A 1 107 ? 5.416 2.017 -2.387 1.00 65.38 107 GLU A O 1
ATOM 878 N N . GLY A 1 108 ? 6.731 3.654 -3.083 1.00 64.19 108 GLY A N 1
ATOM 879 C CA . GLY A 1 108 ? 7.012 2.982 -4.353 1.00 64.19 108 GLY A CA 1
ATOM 880 C C . GLY A 1 108 ? 8.138 3.642 -5.127 1.00 64.19 108 GLY A C 1
ATOM 881 O O . GLY A 1 108 ? 8.527 4.772 -4.829 1.00 64.19 108 GLY A O 1
ATOM 882 N N . THR A 1 109 ? 8.678 2.932 -6.118 1.00 59.78 109 THR A N 1
ATOM 883 C CA . THR A 1 109 ? 9.692 3.476 -7.038 1.00 59.78 109 THR A CA 1
ATOM 884 C C . THR A 1 109 ? 9.099 4.317 -8.154 1.00 59.78 109 THR A C 1
ATOM 886 O O . THR A 1 109 ? 9.866 4.992 -8.840 1.00 59.78 109 THR A O 1
ATOM 889 N N . GLY A 1 110 ? 7.762 4.355 -8.255 1.00 51.59 110 GLY A N 1
ATOM 890 C CA . GLY A 1 110 ? 6.964 5.262 -9.083 1.00 51.59 110 GLY A CA 1
ATOM 891 C C . GLY A 1 110 ? 7.111 6.728 -8.677 1.00 51.59 110 GLY A C 1
ATOM 892 O O . GLY A 1 110 ? 6.141 7.427 -8.394 1.00 51.59 110 GLY A O 1
ATOM 893 N N . SER A 1 111 ? 8.349 7.207 -8.636 1.00 43.44 111 SER A N 1
ATOM 894 C CA . SER A 1 111 ? 8.689 8.616 -8.589 1.00 43.44 111 SER A CA 1
ATOM 895 C C . SER A 1 111 ? 8.233 9.204 -9.916 1.00 43.44 111 SER A C 1
ATOM 897 O O . SER A 1 111 ? 8.839 8.890 -10.934 1.00 43.44 111 SER A O 1
ATOM 899 N N . ASN A 1 112 ? 7.139 9.976 -9.888 1.00 43.09 112 ASN A N 1
ATOM 900 C CA . ASN A 1 112 ? 6.562 10.805 -10.954 1.00 43.09 112 ASN A CA 1
ATOM 901 C C . ASN A 1 112 ? 7.201 10.604 -12.340 1.00 43.09 112 ASN A C 1
ATOM 903 O O . ASN A 1 112 ? 8.365 10.945 -12.532 1.00 43.09 112 ASN A O 1
ATOM 907 N N . THR A 1 113 ? 6.429 10.188 -13.346 1.00 42.09 113 THR A N 1
ATOM 908 C CA . THR A 1 113 ? 6.869 10.049 -14.753 1.00 42.09 113 THR A CA 1
ATOM 909 C C . THR A 1 113 ? 7.712 11.241 -15.253 1.00 42.09 113 THR A C 1
ATOM 911 O O . THR A 1 113 ? 8.617 11.075 -16.067 1.00 42.09 113 THR A O 1
ATOM 914 N N . GLN A 1 114 ? 7.482 12.440 -14.704 1.00 46.75 114 GLN A N 1
ATOM 915 C CA . GLN A 1 114 ? 8.249 13.661 -14.958 1.00 46.75 114 GLN A CA 1
ATOM 916 C C . GLN A 1 114 ? 9.673 13.692 -14.370 1.00 46.75 114 GLN A C 1
ATOM 918 O O . GLN A 1 114 ? 10.569 14.254 -14.999 1.00 46.75 114 GLN A O 1
ATOM 923 N N . THR A 1 115 ? 9.900 13.074 -13.211 1.00 43.91 115 THR A N 1
ATOM 924 C CA . THR A 1 115 ? 11.219 12.901 -12.580 1.00 43.91 115 THR A CA 1
ATOM 925 C C . THR A 1 115 ? 12.029 11.813 -13.290 1.00 43.91 115 THR A C 1
ATOM 927 O O . THR A 1 115 ? 13.220 11.991 -13.533 1.00 43.91 115 THR A O 1
ATOM 930 N N . ALA A 1 116 ? 11.383 10.721 -13.715 1.00 42.81 116 ALA A N 1
ATOM 931 C CA . ALA A 1 116 ? 12.018 9.712 -14.568 1.00 42.81 116 ALA A CA 1
ATOM 932 C C . ALA A 1 116 ? 12.419 10.303 -15.936 1.00 42.81 116 ALA A C 1
ATOM 934 O O . ALA A 1 116 ? 13.542 10.107 -16.397 1.00 42.81 116 ALA A O 1
ATOM 935 N N . LEU A 1 117 ? 11.550 11.115 -16.557 1.00 48.03 117 LEU A N 1
ATOM 936 C CA . LEU A 1 117 ? 11.867 11.845 -17.793 1.00 48.03 117 LEU A CA 1
ATOM 937 C C . LEU A 1 117 ? 13.016 12.849 -17.619 1.00 48.03 117 LEU A C 1
ATOM 939 O O . LEU A 1 117 ? 13.833 12.986 -18.529 1.00 48.03 117 LEU A O 1
ATOM 943 N N . SER A 1 118 ? 13.110 13.550 -16.485 1.00 50.75 118 SER A N 1
ATOM 944 C CA . SER A 1 118 ? 14.206 14.495 -16.235 1.00 50.75 118 SER A CA 1
ATOM 945 C C . SER A 1 118 ? 15.537 13.795 -15.939 1.00 50.75 118 SER A C 1
ATOM 947 O O . SER A 1 118 ? 16.567 14.264 -16.419 1.00 50.75 118 SER A O 1
ATOM 949 N N . LEU A 1 119 ? 15.530 12.643 -15.259 1.00 47.69 119 LEU A N 1
ATOM 950 C CA . LEU A 1 119 ? 16.714 11.796 -15.045 1.00 47.69 119 LEU A CA 1
ATOM 951 C C . LEU A 1 119 ? 17.221 11.160 -16.348 1.00 47.69 119 LEU A C 1
ATOM 953 O O . LEU A 1 119 ? 18.417 11.229 -16.636 1.00 47.69 119 LEU A O 1
ATOM 957 N N . ILE A 1 120 ? 16.307 10.649 -17.182 1.00 52.03 120 ILE A N 1
ATOM 958 C CA . ILE A 1 120 ? 16.615 10.114 -18.517 1.00 52.03 120 ILE A CA 1
ATOM 959 C C . ILE A 1 120 ? 17.172 11.210 -19.439 1.00 52.03 120 ILE A C 1
ATOM 961 O O . ILE A 1 120 ? 18.158 10.979 -20.137 1.00 52.03 120 ILE A O 1
ATOM 965 N N . ASN A 1 121 ? 16.587 12.415 -19.433 1.00 56.06 121 ASN A N 1
ATOM 966 C CA . ASN A 1 121 ? 17.112 13.553 -20.201 1.00 56.06 121 AS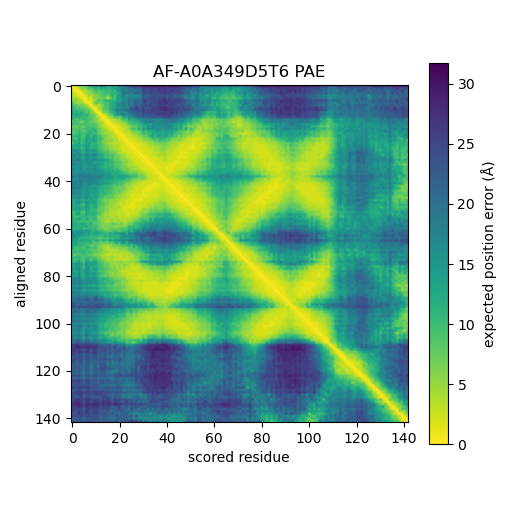N A CA 1
ATOM 967 C C . ASN A 1 121 ? 18.464 14.060 -19.661 1.00 56.06 121 ASN A C 1
ATOM 969 O O . ASN A 1 121 ? 19.240 14.628 -20.424 1.00 56.06 121 ASN A O 1
ATOM 973 N N . ALA A 1 122 ? 18.763 13.835 -18.378 1.00 54.34 122 ALA A N 1
ATOM 974 C CA . ALA A 1 122 ? 20.043 14.165 -17.750 1.00 54.34 122 ALA A CA 1
ATOM 975 C C . ALA A 1 122 ? 21.123 13.074 -17.924 1.00 54.34 122 ALA A C 1
ATOM 977 O O . ALA A 1 122 ? 22.211 13.209 -17.364 1.00 54.34 122 ALA A O 1
ATOM 978 N N . GLY A 1 123 ? 20.841 11.996 -18.670 1.00 45.19 123 GLY A N 1
ATOM 979 C CA . GLY A 1 123 ? 21.793 10.910 -18.925 1.00 45.19 123 GLY A CA 1
ATOM 980 C C . GLY A 1 123 ? 22.130 10.065 -17.692 1.00 45.19 123 GLY A C 1
ATOM 981 O O . GLY A 1 123 ? 23.177 9.422 -17.670 1.00 45.19 123 GLY A O 1
ATOM 982 N N . LYS A 1 124 ? 21.277 10.086 -16.659 1.00 46.12 124 LYS A N 1
ATOM 983 C CA . LYS A 1 124 ? 21.436 9.278 -15.445 1.00 46.12 124 LYS A CA 1
ATOM 984 C C . LYS A 1 124 ? 20.468 8.098 -15.458 1.00 46.12 124 LYS A C 1
ATOM 986 O O . LYS A 1 124 ? 19.329 8.234 -15.904 1.00 46.12 124 LYS A O 1
ATOM 991 N N . ASP A 1 125 ? 20.918 6.962 -14.928 1.00 44.44 125 ASP A N 1
ATOM 992 C CA . ASP A 1 125 ? 20.046 5.815 -14.680 1.00 44.44 125 ASP A CA 1
ATOM 993 C C . ASP A 1 125 ? 18.927 6.177 -13.702 1.00 44.44 125 ASP A C 1
ATOM 995 O O . ASP A 1 125 ? 19.077 7.048 -12.838 1.00 44.44 125 ASP A O 1
ATOM 999 N N . ASN A 1 126 ? 17.787 5.498 -13.852 1.00 42.34 126 ASN A N 1
ATOM 1000 C CA . ASN A 1 126 ? 16.613 5.761 -13.035 1.00 42.34 126 ASN A CA 1
ATOM 1001 C C . ASN A 1 126 ? 16.939 5.492 -11.557 1.00 42.34 126 ASN A C 1
ATOM 1003 O O . ASN A 1 126 ? 17.231 4.361 -11.158 1.00 42.34 126 ASN A O 1
ATOM 1007 N N . LEU A 1 127 ? 16.916 6.545 -10.741 1.00 42.38 127 LEU A N 1
ATOM 1008 C CA . LEU A 1 127 ? 17.199 6.456 -9.313 1.00 42.38 127 LEU A CA 1
ATOM 1009 C C . LEU A 1 127 ? 16.044 5.736 -8.606 1.00 42.38 127 LEU A C 1
ATOM 1011 O O . LEU A 1 127 ? 14.921 6.231 -8.554 1.00 42.38 127 LEU A O 1
ATOM 1015 N N . ARG A 1 128 ? 16.339 4.567 -8.029 1.00 46.38 128 ARG A N 1
ATOM 1016 C CA . ARG A 1 128 ? 15.403 3.750 -7.243 1.00 46.38 128 ARG A CA 1
ATOM 1017 C C . ARG A 1 128 ? 15.305 4.289 -5.818 1.00 46.38 128 ARG A C 1
ATOM 1019 O O . ARG A 1 128 ? 15.893 3.728 -4.899 1.00 46.38 128 ARG A O 1
ATOM 1026 N N . VAL A 1 129 ? 14.598 5.398 -5.640 1.00 39.88 129 VAL A N 1
ATOM 1027 C CA . VAL A 1 129 ? 14.320 5.954 -4.310 1.00 39.88 129 VAL A CA 1
ATOM 1028 C C . VAL A 1 129 ? 12.822 5.843 -4.059 1.00 39.88 129 VAL A C 1
ATOM 1030 O O . VAL A 1 129 ? 12.024 6.336 -4.852 1.00 39.88 129 VAL A O 1
ATOM 1033 N N . THR A 1 130 ? 12.438 5.157 -2.982 1.00 39.88 130 THR A N 1
ATOM 1034 C CA . THR A 1 130 ? 11.049 5.100 -2.519 1.00 39.88 130 THR A CA 1
ATOM 1035 C C . THR A 1 130 ? 10.634 6.480 -2.037 1.00 39.88 130 THR A C 1
ATOM 1037 O O . THR A 1 130 ? 11.105 6.939 -0.997 1.00 39.88 130 THR A O 1
ATOM 1040 N N . ASN A 1 131 ? 9.761 7.136 -2.793 1.00 46.09 131 ASN A N 1
ATOM 1041 C CA . ASN A 1 131 ? 9.143 8.396 -2.400 1.00 46.09 131 ASN A CA 1
ATOM 1042 C C . ASN A 1 131 ? 7.668 8.135 -2.047 1.00 46.09 131 ASN A C 1
ATOM 1044 O O . ASN A 1 131 ? 7.056 7.244 -2.645 1.00 46.09 131 ASN A O 1
ATOM 1048 N N . PRO A 1 132 ? 7.086 8.858 -1.072 1.00 44.75 132 PRO A N 1
ATOM 1049 C CA . PRO A 1 132 ? 5.667 8.721 -0.752 1.00 44.75 132 PRO A CA 1
ATOM 1050 C C . PRO A 1 132 ? 4.812 9.062 -1.983 1.00 44.75 132 PRO A C 1
ATOM 1052 O O . PRO A 1 132 ? 5.031 10.095 -2.621 1.00 44.75 132 PRO A O 1
ATOM 1055 N N . LEU A 1 133 ? 3.868 8.184 -2.345 1.00 48.66 133 LEU A N 1
ATOM 1056 C CA . LEU A 1 133 ? 2.979 8.400 -3.497 1.00 48.66 133 LEU A CA 1
ATOM 1057 C C . LEU A 1 133 ? 1.969 9.531 -3.228 1.00 48.66 133 LEU A C 1
ATOM 1059 O O . LEU A 1 133 ? 1.617 9.811 -2.089 1.00 48.66 133 LEU A O 1
ATOM 1063 N N . SER A 1 134 ? 1.402 10.127 -4.282 1.00 45.91 134 SER A N 1
ATOM 1064 C CA . SER A 1 134 ? 0.300 11.108 -4.176 1.00 45.91 134 SER A CA 1
ATOM 1065 C C . SER A 1 134 ? -1.000 10.543 -3.572 1.00 45.91 134 SER A C 1
ATOM 1067 O O . SER A 1 134 ? -1.896 11.305 -3.219 1.00 45.91 134 SER A O 1
ATOM 1069 N N . LEU A 1 135 ? -1.089 9.215 -3.431 1.00 47.62 135 LEU A N 1
ATOM 1070 C CA . LEU A 1 135 ? -2.134 8.466 -2.720 1.00 47.62 135 LEU A CA 1
ATOM 1071 C C . LEU A 1 135 ? -1.821 8.264 -1.218 1.00 47.62 135 LEU A C 1
ATOM 1073 O O . LEU A 1 135 ? -2.517 7.507 -0.540 1.00 47.62 135 LEU A O 1
ATOM 1077 N N . ASP A 1 136 ? -0.770 8.900 -0.690 1.00 41.31 136 ASP A N 1
ATOM 1078 C CA . ASP A 1 136 ? -0.397 8.864 0.729 1.00 41.31 136 ASP A CA 1
ATOM 1079 C C . ASP A 1 136 ? -1.386 9.690 1.574 1.00 41.31 136 ASP A C 1
ATOM 1081 O O . ASP A 1 136 ? -1.196 10.880 1.827 1.00 41.31 136 ASP A O 1
ATOM 1085 N N . GLN A 1 137 ? -2.478 9.054 2.006 1.00 53.31 137 GLN A N 1
ATOM 1086 C CA . GLN A 1 137 ? -3.426 9.621 2.964 1.00 53.31 137 GLN A CA 1
ATOM 1087 C C . GLN A 1 137 ? -3.110 9.086 4.368 1.00 53.31 137 GLN A C 1
ATOM 1089 O O . GLN A 1 137 ? -3.701 8.116 4.841 1.00 53.31 137 GLN A O 1
ATOM 1094 N N . ARG A 1 138 ? -2.146 9.728 5.040 1.00 58.41 138 ARG A N 1
ATOM 1095 C CA . ARG A 1 138 ? -1.632 9.284 6.353 1.00 58.41 138 ARG A CA 1
ATOM 1096 C C . ARG A 1 138 ? -2.690 9.269 7.451 1.00 58.41 138 ARG A C 1
ATOM 1098 O O . ARG A 1 138 ? -2.593 8.475 8.377 1.00 58.41 138 ARG A O 1
ATOM 1105 N N . HIS A 1 139 ? -3.702 10.126 7.357 1.00 45.94 139 HIS A N 1
ATOM 1106 C CA . HIS A 1 139 ? -4.740 10.241 8.374 1.00 45.94 139 HIS A CA 1
ATOM 1107 C C . HIS A 1 139 ? -6.087 10.505 7.709 1.00 45.94 139 HIS A C 1
ATOM 1109 O O . HIS A 1 139 ? -6.302 11.579 7.150 1.00 45.94 139 HIS A O 1
ATOM 1115 N N . THR A 1 140 ? -6.997 9.535 7.789 1.00 55.75 140 THR A N 1
ATOM 1116 C CA . THR A 1 140 ? -8.397 9.730 7.395 1.00 55.75 140 THR A CA 1
ATOM 1117 C C . THR A 1 140 ? -9.288 9.461 8.595 1.00 55.75 140 THR A C 1
ATOM 1119 O O . THR A 1 140 ? -9.230 8.380 9.181 1.00 55.75 140 THR A O 1
ATOM 1122 N N . ILE A 1 141 ? -10.086 10.463 8.961 1.00 54.81 141 ILE A N 1
ATOM 1123 C CA . ILE A 1 141 ? -11.113 10.383 10.001 1.00 54.81 141 ILE A CA 1
ATOM 1124 C C . ILE A 1 141 ? -12.465 10.493 9.292 1.00 54.81 141 ILE A C 1
ATOM 1126 O O . ILE A 1 141 ? -12.671 11.439 8.530 1.00 54.81 141 ILE A O 1
ATOM 1130 N N . THR A 1 142 ? -13.362 9.539 9.538 1.00 58.25 142 THR A N 1
ATOM 1131 C CA . THR A 1 142 ? -14.737 9.501 8.995 1.00 58.25 142 THR A CA 1
ATOM 1132 C C . THR A 1 142 ? -15.735 9.059 10.043 1.00 58.25 142 THR A C 1
ATOM 1134 O O . THR A 1 142 ? -15.378 8.145 10.828 1.00 58.25 142 THR A O 1
#

pLDDT: mean 71.85, std 17.12, range [39.88, 96.31]